Protein AF-A0A6B3CAT5-F1 (afdb_monomer)

Structure (mmCIF, N/CA/C/O backbone):
data_AF-A0A6B3CAT5-F1
#
_entry.id   AF-A0A6B3CAT5-F1
#
loop_
_atom_site.group_PDB
_atom_site.id
_atom_site.type_symbol
_atom_site.label_atom_id
_atom_site.label_alt_id
_atom_site.label_comp_id
_atom_site.label_asym_id
_atom_site.label_entity_id
_atom_site.label_seq_id
_atom_site.pdbx_PDB_ins_code
_atom_site.Cartn_x
_atom_site.Cartn_y
_atom_site.Cartn_z
_atom_site.occupancy
_atom_site.B_iso_or_equiv
_atom_site.auth_seq_id
_atom_site.auth_comp_id
_atom_site.auth_asym_id
_atom_site.auth_atom_id
_atom_site.pdbx_PDB_model_num
ATOM 1 N N . ALA A 1 1 ? 31.583 -1.227 2.357 1.00 44.66 1 ALA A N 1
ATOM 2 C CA . ALA A 1 1 ? 30.730 -2.401 2.633 1.00 44.66 1 ALA A CA 1
ATOM 3 C C . ALA A 1 1 ? 29.715 -2.520 1.503 1.00 44.66 1 ALA A C 1
ATOM 5 O O . ALA A 1 1 ? 29.149 -1.497 1.140 1.00 44.66 1 ALA A O 1
ATOM 6 N N . ARG A 1 2 ? 29.513 -3.703 0.906 1.00 48.56 2 ARG A N 1
ATOM 7 C CA . ARG A 1 2 ? 28.366 -3.919 0.008 1.00 48.56 2 ARG A CA 1
ATOM 8 C C . ARG A 1 2 ? 27.134 -4.026 0.905 1.00 48.56 2 ARG A C 1
ATOM 10 O O . ARG A 1 2 ? 26.949 -5.049 1.552 1.00 48.56 2 ARG A O 1
ATOM 17 N N . SER A 1 3 ? 26.399 -2.929 1.043 1.00 58.31 3 SER A N 1
ATOM 18 C CA . SER A 1 3 ? 25.120 -2.921 1.747 1.00 58.31 3 SER A CA 1
ATOM 19 C C . SER A 1 3 ? 24.044 -3.394 0.778 1.00 58.31 3 SER A C 1
ATOM 21 O O . SER A 1 3 ? 24.046 -2.983 -0.381 1.00 58.31 3 SER A O 1
ATOM 23 N N . VAL A 1 4 ? 23.157 -4.270 1.234 1.00 61.56 4 VAL A N 1
ATOM 24 C CA . VAL A 1 4 ? 21.958 -4.674 0.496 1.00 61.56 4 VAL A CA 1
ATOM 25 C C . VAL A 1 4 ? 20.753 -4.205 1.298 1.00 61.56 4 VAL A C 1
ATOM 27 O O . VAL A 1 4 ? 20.698 -4.404 2.510 1.00 61.56 4 VAL A O 1
ATOM 30 N N . ASN A 1 5 ? 19.807 -3.548 0.635 1.00 64.38 5 ASN A N 1
ATOM 31 C CA . ASN A 1 5 ? 18.562 -3.091 1.240 1.00 64.38 5 ASN A CA 1
ATOM 32 C C . ASN A 1 5 ? 17.428 -3.972 0.703 1.00 64.38 5 ASN A C 1
ATOM 34 O O . ASN A 1 5 ? 17.256 -4.079 -0.508 1.00 64.38 5 ASN A O 1
ATOM 38 N N . THR A 1 6 ? 16.708 -4.656 1.593 1.00 74.50 6 THR A N 1
ATOM 39 C CA . THR A 1 6 ? 15.559 -5.499 1.233 1.00 74.50 6 THR A CA 1
ATOM 40 C C . THR A 1 6 ? 14.297 -4.852 1.780 1.00 74.50 6 THR A C 1
ATOM 42 O O . THR A 1 6 ? 14.075 -4.852 2.992 1.00 74.50 6 THR A O 1
ATOM 45 N N . L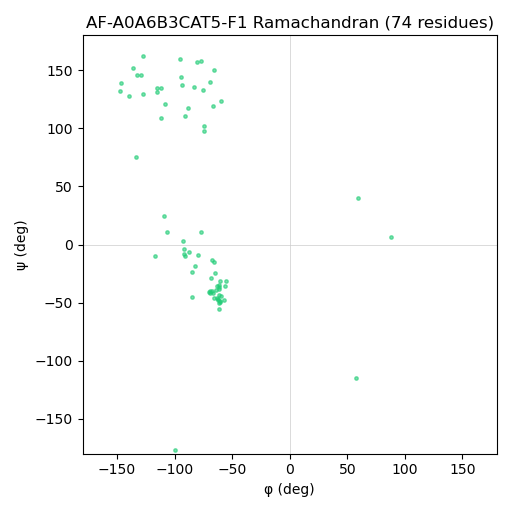EU A 1 7 ? 13.468 -4.304 0.891 1.00 80.44 7 LEU A N 1
ATOM 46 C CA . LEU A 1 7 ? 12.182 -3.737 1.279 1.00 80.44 7 LEU A CA 1
ATOM 47 C C . LEU A 1 7 ? 11.182 -4.863 1.571 1.00 80.44 7 LEU A C 1
ATOM 49 O O . LEU A 1 7 ? 11.019 -5.789 0.779 1.00 80.44 7 LEU A O 1
ATOM 53 N N . ALA A 1 8 ? 10.481 -4.751 2.697 1.00 84.88 8 ALA A N 1
ATOM 54 C CA . ALA A 1 8 ? 9.374 -5.625 3.059 1.00 84.88 8 ALA A CA 1
ATOM 55 C C . ALA A 1 8 ? 8.154 -4.790 3.460 1.00 84.88 8 ALA A C 1
ATOM 57 O O . ALA A 1 8 ? 8.289 -3.726 4.068 1.00 84.88 8 ALA A O 1
ATOM 58 N N . LEU A 1 9 ? 6.957 -5.294 3.150 1.00 88.81 9 LEU A N 1
ATOM 59 C CA . LEU A 1 9 ? 5.707 -4.691 3.598 1.00 88.81 9 LEU A CA 1
ATOM 60 C C . LEU A 1 9 ? 5.311 -5.267 4.961 1.00 88.81 9 LEU A C 1
ATOM 62 O O . LEU A 1 9 ? 5.021 -6.456 5.092 1.00 88.81 9 LEU A O 1
ATOM 66 N N . PHE A 1 10 ? 5.249 -4.403 5.968 1.00 92.12 10 PHE A N 1
ATOM 67 C CA . PHE A 1 10 ? 4.693 -4.736 7.276 1.00 92.12 10 PHE A CA 1
ATOM 68 C C . PHE A 1 10 ? 3.223 -4.328 7.338 1.00 92.12 10 PHE A C 1
ATOM 70 O O . PHE A 1 10 ? 2.829 -3.299 6.789 1.00 92.12 10 PHE A O 1
ATOM 77 N N . TYR A 1 11 ? 2.407 -5.116 8.035 1.00 95.94 11 TYR A N 1
ATOM 78 C CA . TYR A 1 11 ? 0.984 -4.836 8.211 1.00 95.94 11 TYR A CA 1
ATOM 79 C C . TYR A 1 11 ? 0.546 -5.063 9.659 1.00 95.94 11 TYR A C 1
ATOM 81 O O . TYR A 1 11 ? 1.109 -5.884 10.385 1.00 95.94 11 TYR A O 1
ATOM 89 N N . ASN A 1 12 ? -0.491 -4.335 10.075 1.00 96.38 12 ASN A N 1
ATOM 90 C CA . ASN A 1 12 ? -1.113 -4.496 11.384 1.00 96.38 12 ASN A CA 1
ATOM 91 C C . ASN A 1 12 ? -2.258 -5.520 11.289 1.00 96.38 12 ASN A C 1
ATOM 93 O O . ASN A 1 12 ? -3.286 -5.239 10.669 1.00 96.38 12 ASN A O 1
ATOM 97 N N . LYS A 1 13 ? -2.070 -6.696 11.903 1.00 97.31 13 LYS A N 1
ATOM 98 C CA . LYS A 1 13 ? -3.040 -7.807 11.889 1.00 97.31 13 LYS A CA 1
ATOM 99 C C . LYS A 1 13 ? -4.406 -7.383 12.430 1.00 97.31 13 LYS A C 1
ATOM 101 O O . LYS A 1 13 ? -5.405 -7.556 11.744 1.00 97.31 13 LYS A O 1
ATOM 106 N N . ASP A 1 14 ? -4.428 -6.708 13.578 1.00 97.56 14 ASP A N 1
ATOM 107 C CA . ASP A 1 14 ? -5.667 -6.269 14.227 1.00 97.56 14 ASP A CA 1
ATOM 108 C C . ASP A 1 14 ? -6.468 -5.296 13.354 1.00 97.56 14 ASP A C 1
ATOM 110 O O . ASP A 1 14 ? -7.699 -5.297 13.384 1.00 97.56 14 ASP A O 1
ATOM 114 N N . VAL A 1 15 ? -5.788 -4.439 12.585 1.00 96.50 15 VAL A N 1
ATOM 115 C CA . VAL A 1 15 ? -6.448 -3.497 11.665 1.00 96.50 15 VAL A CA 1
ATOM 116 C C . VAL A 1 15 ? -7.099 -4.239 10.498 1.00 96.50 15 VAL A C 1
ATOM 118 O O . VAL A 1 15 ? -8.226 -3.905 10.127 1.00 96.50 15 VAL A O 1
ATOM 121 N N . LEU A 1 16 ? -6.425 -5.249 9.938 1.00 97.00 16 LEU A N 1
ATOM 122 C CA . LEU A 1 16 ? -6.990 -6.079 8.870 1.00 97.00 16 LEU A CA 1
ATOM 123 C C . LEU A 1 16 ? -8.180 -6.903 9.369 1.00 97.00 16 LEU A C 1
ATOM 125 O O . LEU A 1 16 ? -9.239 -6.885 8.733 1.00 97.00 16 LEU A O 1
ATOM 129 N N . ASP A 1 17 ? -8.040 -7.533 10.536 1.00 97.44 17 ASP A N 1
ATOM 130 C CA . ASP A 1 17 ? -9.079 -8.363 11.149 1.00 97.44 17 ASP A CA 1
ATOM 131 C C . ASP A 1 17 ? -10.332 -7.537 11.470 1.00 97.44 17 ASP A C 1
ATOM 133 O O . ASP A 1 17 ? -11.438 -7.901 11.064 1.00 97.44 17 ASP A O 1
ATOM 137 N N . LYS A 1 18 ? -10.174 -6.360 12.096 1.00 96.38 18 LYS A N 1
ATOM 138 C CA . LYS A 1 18 ? -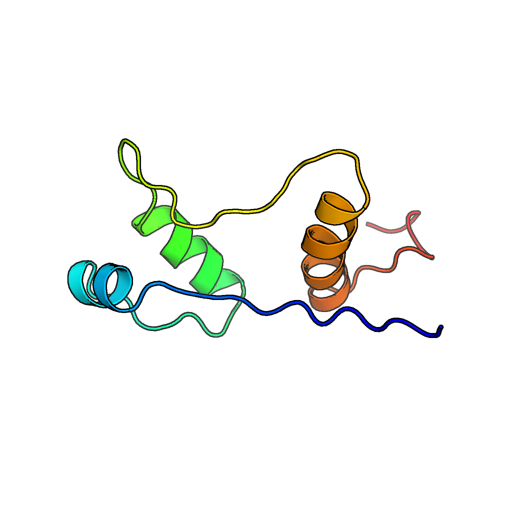11.289 -5.431 12.375 1.00 96.38 18 LYS A CA 1
ATOM 139 C C . LYS A 1 18 ? -11.998 -4.949 11.108 1.00 96.38 18 LYS A C 1
ATOM 141 O O . LYS A 1 18 ? -13.193 -4.668 11.148 1.00 96.38 18 LYS A O 1
ATOM 146 N N . ALA A 1 19 ? -11.280 -4.831 9.993 1.00 95.69 19 ALA A N 1
ATOM 147 C CA . ALA A 1 19 ? -11.843 -4.412 8.711 1.00 95.69 19 ALA A CA 1
ATOM 148 C C . ALA A 1 19 ? -12.417 -5.578 7.880 1.00 95.69 19 ALA A C 1
ATOM 150 O O . ALA A 1 19 ? -12.998 -5.330 6.812 1.00 95.69 19 ALA A O 1
ATOM 151 N N . GLY A 1 20 ? -12.236 -6.827 8.326 1.00 96.62 20 GLY A N 1
ATOM 152 C CA . GLY A 1 20 ? -12.593 -8.030 7.572 1.00 96.62 20 GLY A CA 1
ATOM 153 C C . GLY A 1 20 ? -11.863 -8.113 6.229 1.00 96.62 20 GLY A C 1
ATOM 154 O O . GLY A 1 20 ? -12.483 -8.417 5.209 1.00 96.62 20 GLY A O 1
ATOM 155 N N . VAL A 1 21 ? -10.580 -7.742 6.194 1.00 96.12 21 VAL A N 1
ATOM 156 C CA . VAL A 1 21 ? -9.745 -7.743 4.982 1.00 96.12 21 VAL A CA 1
ATOM 157 C C . VAL A 1 21 ? -8.672 -8.820 5.110 1.00 96.12 21 VAL A C 1
ATOM 159 O O . VAL A 1 21 ? -8.040 -8.945 6.151 1.00 96.12 21 VAL A O 1
ATOM 162 N N . ARG A 1 22 ? -8.460 -9.608 4.052 1.00 96.00 22 ARG A N 1
ATOM 163 C CA . ARG A 1 22 ? -7.352 -10.573 3.997 1.00 96.00 22 ARG A CA 1
ATOM 164 C C . ARG A 1 22 ? -6.037 -9.849 3.715 1.00 96.00 22 ARG A C 1
ATOM 166 O O . ARG A 1 22 ? -6.042 -8.761 3.148 1.00 96.00 22 ARG A O 1
ATOM 173 N N . VAL A 1 23 ? -4.915 -10.469 4.072 1.00 96.81 23 VAL A N 1
ATOM 174 C CA . VAL A 1 23 ? -3.590 -9.938 3.724 1.00 96.81 23 VAL A CA 1
ATOM 175 C C . VAL A 1 23 ? -3.481 -9.834 2.194 1.00 96.81 23 VAL A C 1
ATOM 177 O O . VAL A 1 23 ? -3.700 -10.846 1.526 1.00 96.81 23 VAL A O 1
ATOM 180 N N . PRO A 1 24 ? -3.185 -8.647 1.632 1.00 95.12 24 PRO A N 1
ATOM 181 C CA . PRO A 1 24 ? -3.060 -8.482 0.191 1.00 95.12 24 PRO A CA 1
ATOM 182 C C . PRO A 1 24 ? -1.807 -9.192 -0.327 1.00 95.12 24 PRO A C 1
ATOM 184 O O . PRO A 1 24 ? -0.744 -9.140 0.292 1.00 95.12 24 PRO A O 1
ATOM 187 N N . THR A 1 25 ? -1.939 -9.830 -1.483 1.00 93.56 25 THR A N 1
ATOM 188 C CA . THR A 1 25 ? -0.887 -10.597 -2.168 1.00 93.56 25 THR A CA 1
ATOM 189 C C . THR A 1 25 ? -0.524 -10.014 -3.532 1.00 93.56 25 THR A C 1
ATOM 191 O O . THR A 1 25 ? 0.480 -10.400 -4.123 1.00 93.56 25 THR A O 1
ATOM 194 N N . THR A 1 26 ? -1.308 -9.047 -4.018 1.00 90.88 26 THR A N 1
ATOM 195 C CA . THR A 1 26 ? -1.057 -8.320 -5.268 1.00 90.88 26 THR A CA 1
ATOM 196 C C . THR A 1 26 ? -1.090 -6.807 -5.055 1.00 90.88 26 THR A C 1
ATOM 198 O O . THR A 1 26 ? -1.672 -6.309 -4.089 1.00 90.88 26 THR A O 1
ATOM 201 N N . TRP A 1 27 ? -0.524 -6.044 -5.994 1.00 88.44 27 TRP A N 1
ATOM 202 C CA . TRP A 1 27 ? -0.579 -4.577 -5.956 1.00 88.44 27 TRP A CA 1
ATOM 203 C C . TRP A 1 27 ? -2.005 -4.026 -6.030 1.00 88.44 27 TRP A C 1
ATOM 205 O O . TRP A 1 27 ? -2.331 -3.056 -5.345 1.00 88.44 27 TRP A O 1
ATOM 215 N N . ALA A 1 28 ? -2.873 -4.669 -6.815 1.00 92.31 28 ALA A N 1
ATOM 216 C CA . ALA A 1 28 ? -4.285 -4.307 -6.893 1.00 92.31 28 ALA A CA 1
ATOM 217 C C . ALA A 1 28 ? -4.984 -4.508 -5.538 1.00 92.31 28 ALA A C 1
ATOM 219 O O . ALA A 1 28 ? -5.668 -3.606 -5.053 1.00 92.31 28 ALA A O 1
ATOM 220 N N . GLU A 1 29 ? -4.751 -5.649 -4.883 1.00 95.00 29 GLU A N 1
ATOM 221 C CA . GLU A 1 29 ? -5.285 -5.927 -3.545 1.00 95.00 29 GLU A CA 1
ATOM 222 C C . GLU A 1 29 ? -4.734 -4.962 -2.491 1.00 95.00 29 GLU A C 1
ATOM 224 O O . GLU A 1 29 ? -5.487 -4.511 -1.624 1.00 95.00 29 GLU A O 1
ATOM 229 N N . LEU A 1 30 ? -3.444 -4.611 -2.570 1.00 94.38 30 LEU A N 1
ATOM 230 C CA . LEU A 1 30 ? -2.824 -3.637 -1.673 1.00 94.38 30 LEU A CA 1
ATOM 231 C C . LEU A 1 30 ? -3.481 -2.263 -1.821 1.00 94.38 30 LEU A C 1
ATOM 233 O O . LEU A 1 30 ? -3.843 -1.649 -0.817 1.00 94.38 30 LEU A O 1
ATOM 237 N N . ARG A 1 31 ? -3.685 -1.796 -3.058 1.00 94.19 31 ARG A N 1
ATOM 238 C CA . ARG A 1 31 ? -4.339 -0.513 -3.349 1.00 94.19 31 ARG A CA 1
ATOM 239 C C . ARG A 1 31 ? -5.765 -0.471 -2.806 1.00 94.19 31 ARG A C 1
ATOM 241 O O . ARG A 1 31 ? -6.130 0.494 -2.130 1.00 94.19 31 ARG A O 1
ATOM 248 N N . GLU A 1 32 ? -6.561 -1.504 -3.069 1.00 97.62 32 GLU A N 1
ATOM 249 C CA . GLU A 1 32 ? -7.948 -1.567 -2.594 1.00 97.62 32 GLU A CA 1
ATOM 250 C C . GLU A 1 32 ? -8.022 -1.669 -1.064 1.00 97.62 32 GLU A C 1
ATOM 252 O O . GLU A 1 32 ? -8.803 -0.955 -0.425 1.00 97.62 32 GLU A O 1
ATOM 257 N N . THR A 1 33 ? -7.149 -2.473 -0.454 1.00 97.69 33 THR A N 1
ATOM 258 C CA . THR A 1 33 ? -7.027 -2.586 1.007 1.00 97.69 33 THR A CA 1
ATOM 259 C C . THR A 1 33 ? -6.654 -1.246 1.632 1.00 97.69 33 THR A C 1
ATOM 261 O O . THR A 1 33 ? -7.344 -0.776 2.541 1.00 97.69 33 THR A O 1
ATOM 264 N N . ALA A 1 34 ? -5.626 -0.574 1.110 1.00 96.94 34 ALA A N 1
ATOM 265 C CA . ALA A 1 34 ? -5.196 0.728 1.603 1.00 96.94 34 ALA A CA 1
ATOM 266 C C . ALA A 1 34 ? -6.321 1.770 1.486 1.00 96.94 34 ALA A C 1
ATOM 268 O O . ALA A 1 34 ? -6.620 2.483 2.446 1.00 96.94 34 ALA A O 1
ATOM 269 N N . LYS A 1 35 ? -7.022 1.811 0.346 1.00 97.50 35 LYS A N 1
ATOM 270 C CA . LYS A 1 35 ? -8.168 2.706 0.130 1.00 97.50 35 LYS A CA 1
ATOM 271 C C . LYS A 1 35 ? -9.314 2.430 1.103 1.00 97.50 35 LYS A C 1
ATOM 273 O O . LYS A 1 35 ? -9.959 3.378 1.558 1.00 97.50 35 LYS A O 1
ATOM 278 N N . LYS A 1 36 ? -9.589 1.167 1.439 1.00 97.12 36 LYS A N 1
ATOM 279 C CA . LYS A 1 36 ? -10.614 0.795 2.428 1.00 97.12 36 LYS A CA 1
ATOM 280 C C . LYS A 1 36 ? -10.232 1.241 3.843 1.00 97.12 36 LYS A C 1
ATOM 282 O O . LYS A 1 36 ? -11.097 1.726 4.570 1.00 97.12 36 LYS A O 1
ATOM 287 N N . LEU A 1 37 ? -8.958 1.110 4.210 1.00 97.44 37 LEU A N 1
ATOM 288 C CA . LEU A 1 37 ? -8.450 1.400 5.555 1.00 97.44 37 LEU A CA 1
ATOM 289 C C . LEU A 1 37 ? -8.152 2.883 5.812 1.00 97.44 37 LEU A C 1
ATOM 291 O O . LEU A 1 37 ? -8.071 3.284 6.973 1.00 97.44 37 LEU A O 1
ATOM 295 N N . THR A 1 38 ? -8.007 3.704 4.772 1.00 97.62 38 THR A N 1
ATOM 296 C CA . THR A 1 38 ? -7.779 5.149 4.926 1.00 97.62 38 THR A CA 1
ATOM 297 C C . THR A 1 38 ? -9.060 5.867 5.347 1.00 97.62 38 THR A C 1
ATOM 299 O O . THR A 1 38 ? -9.941 6.101 4.519 1.00 97.62 38 THR A O 1
ATOM 302 N N . ARG A 1 39 ? -9.196 6.222 6.627 1.00 95.69 39 ARG A N 1
ATOM 303 C CA . ARG A 1 39 ? -10.379 6.901 7.187 1.00 95.69 39 ARG A CA 1
ATOM 304 C C . ARG A 1 39 ? -9.966 7.830 8.331 1.00 95.69 39 ARG A C 1
ATOM 306 O O . ARG A 1 39 ? -9.261 7.416 9.248 1.00 95.69 39 ARG A O 1
ATOM 313 N N . GLY A 1 40 ? -10.450 9.074 8.317 1.00 95.75 40 GLY A N 1
ATOM 314 C CA . GLY A 1 40 ? -10.145 10.056 9.361 1.00 95.75 40 GLY A CA 1
ATOM 315 C C . GLY A 1 40 ? -8.638 10.292 9.495 1.00 95.75 40 GLY A C 1
ATOM 316 O O . GLY A 1 40 ? -8.012 10.791 8.569 1.00 95.75 40 GLY A O 1
ATOM 317 N N . LYS A 1 41 ? -8.063 9.922 10.646 1.00 95.62 41 LYS A N 1
ATOM 318 C CA . LYS A 1 41 ? -6.618 10.038 10.923 1.00 95.62 41 LYS A CA 1
ATOM 319 C C . LYS A 1 41 ? -5.807 8.780 10.572 1.00 95.62 41 LYS A C 1
ATOM 321 O O . LYS A 1 41 ? -4.592 8.789 10.740 1.00 95.62 41 LYS A O 1
ATOM 326 N N . GLN A 1 42 ? -6.455 7.701 10.131 1.00 95.50 42 GLN A N 1
ATOM 327 C CA . GLN A 1 42 ? -5.794 6.456 9.738 1.00 95.50 42 GLN A CA 1
ATOM 328 C C . GLN A 1 42 ? -5.515 6.450 8.233 1.00 95.50 42 GLN A C 1
ATOM 330 O O . GLN A 1 42 ? -6.402 6.773 7.442 1.00 95.50 42 GLN A O 1
ATOM 335 N N . TYR A 1 43 ? -4.321 5.999 7.849 1.00 96.44 43 TYR A N 1
ATOM 336 C CA . TYR A 1 43 ? -3.923 5.762 6.462 1.00 96.44 43 TYR A CA 1
ATOM 337 C C . TYR A 1 43 ? -3.655 4.272 6.251 1.00 96.44 43 TYR A C 1
ATOM 339 O O . TYR A 1 43 ? -3.016 3.630 7.082 1.00 96.44 43 TYR A O 1
ATOM 347 N N . GLY A 1 44 ? -4.165 3.714 5.155 1.00 96.06 44 GLY A N 1
ATOM 348 C CA . GLY A 1 44 ? -4.029 2.291 4.838 1.00 96.06 44 GLY A CA 1
ATOM 349 C C . GLY A 1 44 ? -2.684 1.888 4.226 1.00 96.06 44 GLY A C 1
ATOM 350 O O . GLY A 1 44 ? -2.418 0.699 4.090 1.00 96.06 44 GLY A O 1
ATOM 351 N N . LEU A 1 45 ? -1.851 2.862 3.862 1.00 94.50 45 LEU A N 1
ATOM 352 C CA . LEU A 1 45 ? -0.466 2.678 3.440 1.00 94.50 45 LEU A CA 1
ATOM 353 C C . LEU A 1 45 ? 0.335 3.894 3.910 1.00 94.50 45 LEU A C 1
ATOM 355 O O . LEU A 1 45 ? -0.149 5.023 3.817 1.00 94.50 45 LEU A O 1
ATOM 359 N N . ALA A 1 46 ? 1.544 3.654 4.404 1.00 90.75 46 ALA A N 1
ATOM 360 C CA . ALA A 1 46 ? 2.482 4.698 4.785 1.00 90.75 46 ALA A CA 1
ATOM 361 C C . ALA A 1 46 ? 3.818 4.429 4.097 1.00 90.75 46 ALA A C 1
ATOM 363 O O . ALA A 1 46 ? 4.334 3.315 4.168 1.00 90.75 46 ALA A O 1
ATOM 364 N N . LEU A 1 47 ? 4.348 5.459 3.445 1.00 87.62 47 LEU A N 1
ATOM 365 C CA . LEU A 1 47 ? 5.657 5.463 2.809 1.00 87.62 47 LEU A CA 1
ATOM 366 C C . LEU A 1 47 ? 6.386 6.750 3.226 1.00 87.62 47 LEU A C 1
ATOM 368 O O . LEU A 1 47 ? 5.747 7.790 3.405 1.00 87.62 47 LEU A O 1
ATOM 372 N N . SER A 1 48 ? 7.705 6.692 3.376 1.00 84.31 48 SER A N 1
ATOM 373 C CA . SER A 1 48 ? 8.558 7.865 3.304 1.00 84.31 48 SER A CA 1
ATOM 374 C C . SER A 1 48 ? 8.523 8.399 1.880 1.00 84.31 48 SER A C 1
ATOM 376 O O . SER A 1 48 ? 8.889 7.717 0.927 1.00 84.31 48 SER A O 1
ATOM 378 N N . ALA A 1 49 ? 8.059 9.635 1.755 1.00 79.31 49 ALA A N 1
ATOM 379 C CA . ALA A 1 49 ? 8.095 10.411 0.523 1.00 79.31 49 ALA A CA 1
ATOM 380 C C . ALA A 1 49 ? 9.121 11.554 0.628 1.00 79.31 49 ALA A C 1
ATOM 382 O O . ALA A 1 49 ? 8.968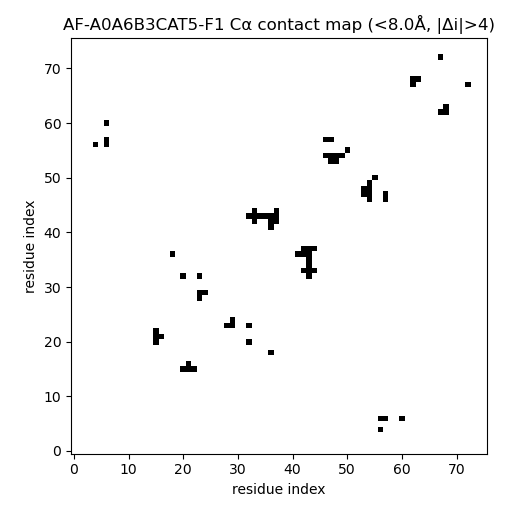 12.594 -0.011 1.00 79.31 49 ALA A O 1
ATOM 383 N N . GLY A 1 50 ? 10.131 11.398 1.494 1.00 80.25 50 GLY A N 1
ATOM 384 C CA . GLY A 1 50 ? 11.239 12.341 1.599 1.00 80.25 50 GLY A CA 1
ATOM 385 C C . GLY A 1 50 ? 12.086 12.346 0.324 1.00 80.25 50 GLY A C 1
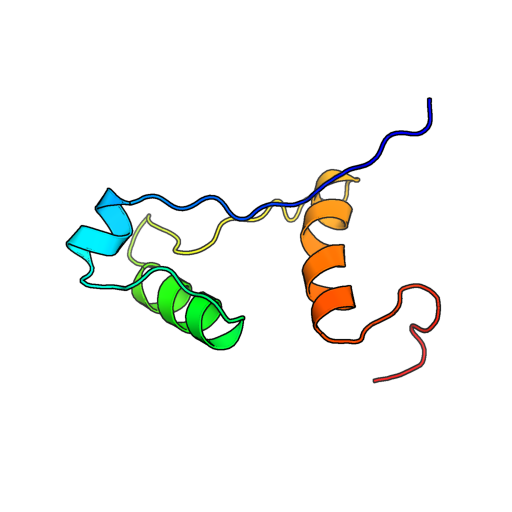ATOM 386 O O . GLY A 1 50 ? 12.210 11.332 -0.351 1.00 80.25 50 GLY A O 1
ATOM 387 N N . GLY A 1 51 ? 12.700 13.486 -0.001 1.00 77.50 51 GLY A N 1
ATOM 388 C CA . GLY A 1 51 ? 13.612 13.609 -1.149 1.00 77.50 51 GLY A CA 1
ATOM 389 C C . GLY A 1 51 ? 15.014 13.033 -0.915 1.00 77.50 51 GLY A C 1
ATOM 390 O O . GLY A 1 51 ? 15.919 13.313 -1.695 1.00 77.50 51 GLY A O 1
ATOM 391 N N . ALA A 1 52 ? 15.217 12.302 0.182 1.00 81.00 52 ALA A N 1
ATOM 392 C CA . ALA A 1 52 ? 16.479 11.659 0.519 1.00 81.00 52 ALA A CA 1
ATOM 393 C C . ALA A 1 52 ? 16.439 10.165 0.146 1.00 81.00 52 ALA A C 1
ATOM 395 O O . ALA A 1 52 ? 15.480 9.673 -0.452 1.00 81.00 52 ALA A O 1
ATOM 396 N N . GLU A 1 53 ? 17.512 9.438 0.462 1.00 76.69 53 GLU A N 1
ATOM 397 C CA . GLU A 1 53 ? 17.681 8.031 0.074 1.00 76.69 53 GLU A CA 1
ATOM 398 C C . GLU A 1 53 ? 16.521 7.128 0.527 1.00 76.69 53 GLU A C 1
ATOM 400 O O . GLU A 1 53 ? 16.171 6.164 -0.153 1.00 76.69 53 GLU A O 1
ATOM 405 N N . ASP A 1 54 ? 15.885 7.451 1.651 1.00 75.06 54 ASP A N 1
ATOM 406 C CA . ASP A 1 54 ? 14.755 6.711 2.206 1.00 75.06 54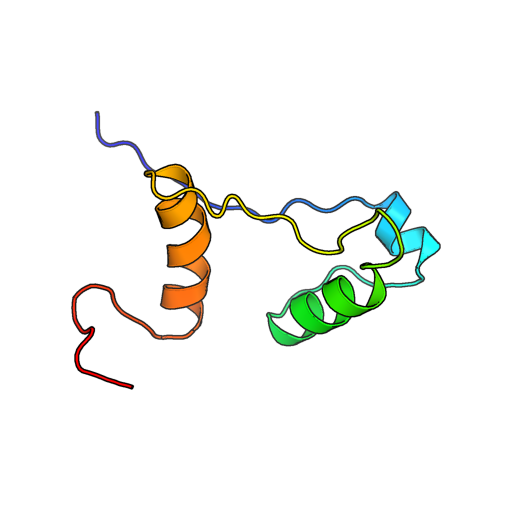 ASP A CA 1
ATOM 407 C C . ASP A 1 54 ? 13.521 6.710 1.291 1.00 75.06 54 ASP A C 1
ATOM 409 O O . ASP A 1 54 ? 12.848 5.682 1.191 1.00 75.06 54 ASP A O 1
ATOM 413 N N . GLY A 1 55 ? 13.254 7.809 0.581 1.00 80.81 55 GLY A N 1
ATOM 414 C CA . G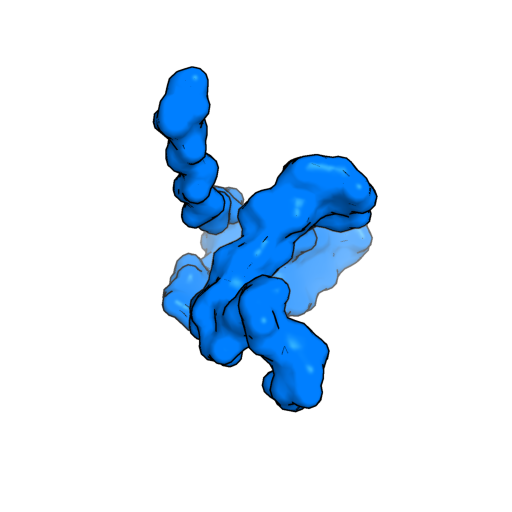LY A 1 55 ? 12.191 7.861 -0.425 1.00 80.81 55 GLY A CA 1
ATOM 415 C C . GLY A 1 55 ? 12.512 7.014 -1.657 1.00 80.81 55 GLY A C 1
ATOM 416 O O . GLY A 1 55 ? 11.651 6.286 -2.153 1.00 80.81 55 GLY A O 1
ATOM 417 N N . VAL A 1 56 ? 13.772 7.035 -2.108 1.00 82.25 56 VAL A N 1
ATOM 418 C CA . VAL A 1 56 ? 14.227 6.238 -3.260 1.00 82.25 56 VAL A CA 1
ATOM 419 C C . VAL A 1 56 ? 14.054 4.746 -2.978 1.00 82.25 56 VAL A C 1
ATOM 421 O O . VAL A 1 56 ? 13.411 4.047 -3.760 1.00 82.25 56 VAL A O 1
ATOM 424 N N . PHE A 1 57 ? 14.535 4.262 -1.828 1.00 83.00 57 PHE A N 1
ATOM 425 C CA . PHE A 1 57 ? 14.440 2.839 -1.474 1.00 83.00 57 PHE A CA 1
ATOM 426 C C . PHE A 1 57 ? 13.008 2.338 -1.275 1.00 83.00 57 PHE A C 1
ATOM 428 O O . PHE A 1 57 ? 12.755 1.141 -1.411 1.00 83.00 57 PHE A O 1
ATOM 435 N N . GLN A 1 58 ? 12.070 3.221 -0.935 1.00 85.38 58 GLN A N 1
ATOM 436 C CA . GLN A 1 58 ? 10.665 2.845 -0.826 1.00 85.38 58 GLN A CA 1
ATOM 437 C C . GLN A 1 58 ? 9.919 2.895 -2.155 1.00 85.38 58 GLN A C 1
ATOM 439 O O . GLN A 1 58 ? 8.925 2.187 -2.295 1.00 85.38 58 GLN A O 1
ATOM 444 N N . PHE A 1 59 ? 10.391 3.678 -3.126 1.00 84.75 59 PHE A N 1
ATOM 445 C CA . PHE A 1 59 ? 9.791 3.764 -4.453 1.00 84.75 59 PHE A CA 1
ATOM 446 C C . PHE A 1 59 ? 10.288 2.669 -5.407 1.00 84.75 59 PHE A C 1
ATOM 448 O O . PHE A 1 59 ? 9.470 2.040 -6.083 1.00 84.75 59 PHE A O 1
ATOM 455 N N . THR A 1 60 ? 11.600 2.407 -5.456 1.00 86.31 60 THR A N 1
ATOM 456 C CA . THR A 1 60 ? 12.196 1.538 -6.489 1.00 86.31 60 THR A CA 1
ATOM 457 C C . THR A 1 60 ? 11.594 0.131 -6.566 1.00 86.31 60 THR A C 1
ATOM 459 O O . THR A 1 60 ? 11.381 -0.338 -7.684 1.00 86.31 60 THR A O 1
ATOM 462 N N . PRO A 1 61 ? 11.184 -0.541 -5.468 1.00 84.69 61 PRO A N 1
ATOM 463 C CA . PRO A 1 61 ? 10.584 -1.869 -5.586 1.00 84.69 61 PRO A CA 1
ATOM 464 C C . PRO A 1 61 ? 9.213 -1.852 -6.263 1.00 84.69 61 PRO A C 1
ATOM 466 O O . PRO A 1 61 ? 8.866 -2.827 -6.927 1.00 84.69 61 PRO A O 1
ATOM 469 N N . PHE A 1 62 ? 8.447 -0.761 -6.144 1.00 84.44 62 PHE A N 1
ATOM 470 C CA . PHE A 1 62 ? 7.189 -0.604 -6.880 1.00 84.44 62 PHE A CA 1
ATOM 471 C C . PHE A 1 62 ? 7.444 -0.399 -8.375 1.00 84.44 62 PHE A C 1
ATOM 473 O O . PHE A 1 62 ? 6.740 -0.995 -9.186 1.00 84.44 62 PHE A O 1
ATOM 480 N N . MET A 1 63 ? 8.459 0.395 -8.732 1.00 86.06 63 MET A N 1
ATOM 481 C CA . MET A 1 63 ? 8.866 0.619 -10.122 1.00 86.06 63 MET A CA 1
ATOM 482 C C . MET A 1 63 ? 9.322 -0.687 -10.785 1.00 86.06 63 MET A C 1
ATOM 484 O O . MET A 1 63 ? 8.726 -1.110 -11.776 1.00 86.06 63 MET A O 1
ATOM 488 N N . TRP A 1 64 ? 10.294 -1.380 -10.184 1.00 87.19 64 TRP A N 1
ATOM 489 C CA . TRP A 1 64 ? 10.836 -2.637 -10.709 1.00 87.19 64 TRP A CA 1
ATOM 490 C C . TRP A 1 64 ? 9.787 -3.742 -10.793 1.00 87.19 64 TRP A C 1
ATOM 492 O O . TRP A 1 64 ? 9.683 -4.436 -11.802 1.00 87.19 64 TRP A O 1
ATOM 502 N N . SER A 1 65 ? 8.948 -3.888 -9.760 1.00 82.75 65 SER A N 1
ATOM 503 C CA . SER A 1 65 ? 7.889 -4.909 -9.757 1.00 82.75 65 SER A CA 1
ATOM 504 C C . SER A 1 65 ? 6.790 -4.640 -10.787 1.00 82.75 65 SER A C 1
ATOM 506 O O . SER A 1 65 ? 5.974 -5.527 -11.038 1.00 82.75 65 SER A O 1
ATOM 508 N N . ASN A 1 66 ? 6.742 -3.433 -11.354 1.00 84.31 66 ASN A N 1
ATOM 509 C CA . ASN A 1 66 ? 5.804 -3.046 -12.401 1.00 84.31 66 ASN A CA 1
ATOM 510 C C . ASN A 1 66 ? 6.473 -2.931 -13.786 1.00 84.31 66 ASN A C 1
ATOM 512 O O . ASN A 1 66 ? 5.839 -2.446 -14.718 1.00 84.31 66 ASN A O 1
ATOM 516 N N . GLY A 1 67 ? 7.722 -3.394 -13.927 1.00 87.00 67 GLY A N 1
ATOM 517 C CA . GLY A 1 67 ? 8.445 -3.456 -15.202 1.00 87.00 67 GLY A CA 1
ATOM 518 C C . GLY A 1 67 ? 9.227 -2.199 -15.586 1.00 87.00 67 GLY A C 1
ATOM 519 O O . GLY A 1 67 ? 9.737 -2.154 -16.699 1.00 87.00 67 GLY A O 1
ATOM 520 N N . GLY A 1 68 ? 9.323 -1.200 -14.703 1.00 87.06 68 GLY A N 1
ATOM 521 C CA . GLY A 1 68 ? 10.166 -0.022 -14.925 1.00 87.06 68 GLY A CA 1
ATOM 522 C C . GLY A 1 68 ? 11.638 -0.289 -14.607 1.00 87.06 68 GLY A C 1
ATOM 523 O O . GLY A 1 68 ? 11.950 -1.172 -13.803 1.00 87.06 68 GLY A O 1
ATOM 524 N N . ASP A 1 69 ? 12.523 0.511 -15.196 1.00 86.31 69 ASP A N 1
ATOM 525 C CA . ASP A 1 69 ? 13.978 0.419 -15.047 1.00 86.31 69 ASP A CA 1
ATOM 526 C C . ASP A 1 69 ? 14.571 1.834 -14.945 1.00 86.31 69 ASP A C 1
ATOM 528 O O . ASP A 1 69 ? 14.292 2.699 -15.773 1.00 86.31 69 ASP A O 1
ATOM 532 N N . GLU A 1 70 ? 15.383 2.102 -13.923 1.00 86.50 70 GLU A N 1
ATOM 533 C CA . GLU A 1 70 ? 16.029 3.405 -13.727 1.00 86.50 70 GLU A CA 1
ATOM 534 C C . GLU A 1 70 ? 17.047 3.760 -14.816 1.00 86.50 70 GLU A C 1
ATOM 536 O O . GLU A 1 70 ? 17.470 4.915 -14.904 1.00 86.50 70 GLU A O 1
ATOM 541 N N . THR A 1 71 ? 17.472 2.780 -15.612 1.00 89.25 71 THR A N 1
ATOM 542 C CA . THR A 1 71 ? 18.402 2.963 -16.727 1.00 89.25 71 THR A CA 1
ATOM 543 C C . THR A 1 71 ? 17.699 3.253 -18.053 1.00 89.25 71 THR A C 1
ATOM 545 O O . THR A 1 71 ? 18.370 3.662 -19.000 1.00 89.25 71 THR A O 1
ATOM 548 N N . ASP A 1 72 ? 16.370 3.106 -18.107 1.00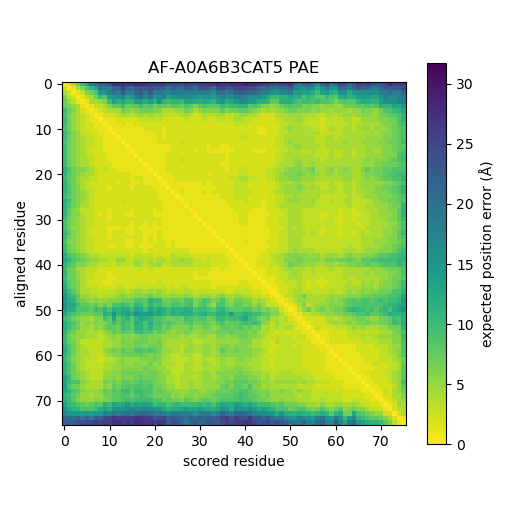 86.31 72 ASP A N 1
ATOM 549 C CA . ASP A 1 72 ? 15.525 3.363 -19.278 1.00 86.31 72 ASP A CA 1
ATOM 550 C C . ASP A 1 72 ? 14.294 4.193 -18.872 1.00 86.31 72 ASP A C 1
ATOM 552 O O . ASP A 1 72 ? 13.178 3.696 -18.721 1.00 86.31 72 ASP A O 1
ATOM 556 N N . LEU A 1 73 ? 14.523 5.489 -18.639 1.00 80.50 73 LEU A N 1
ATOM 557 C CA . LEU A 1 73 ? 13.495 6.454 -18.217 1.00 80.50 73 LEU A CA 1
ATOM 558 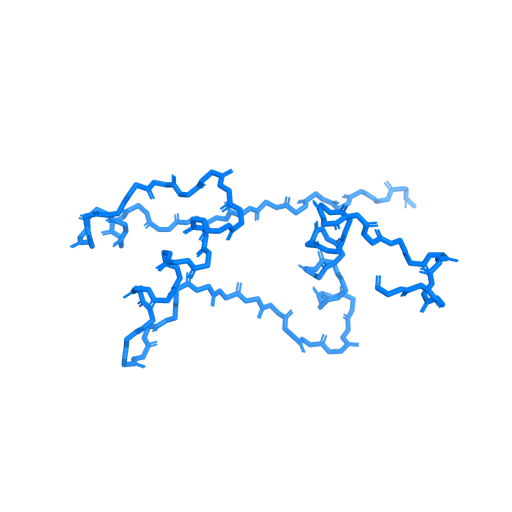C C . LEU A 1 73 ? 12.834 7.183 -19.396 1.00 80.50 73 LEU A C 1
ATOM 560 O O . LEU A 1 73 ? 12.001 8.071 -19.198 1.00 80.50 73 LEU A O 1
ATOM 564 N N . ASP A 1 74 ? 13.221 6.815 -20.615 1.00 82.81 74 ASP A N 1
ATOM 565 C CA . ASP A 1 74 ? 12.778 7.437 -21.861 1.00 82.81 74 ASP A CA 1
ATOM 566 C C . ASP A 1 74 ? 11.539 6.709 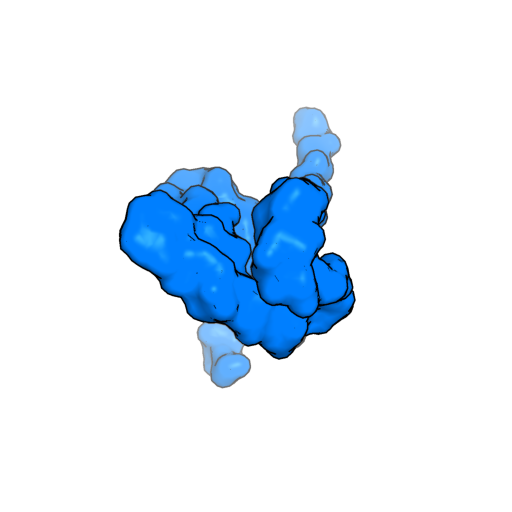-22.431 1.00 82.81 74 ASP A C 1
ATOM 568 O O . ASP A 1 74 ? 10.920 7.172 -23.396 1.00 82.81 74 ASP A O 1
ATOM 572 N N . GLY A 1 75 ? 11.183 5.565 -21.832 1.00 65.56 75 GLY A N 1
ATOM 573 C CA . GLY A 1 75 ? 10.008 4.749 -22.131 1.00 65.56 75 GLY A CA 1
ATOM 574 C C . GLY A 1 75 ? 8.795 5.042 -21.225 1.00 65.56 75 GLY A C 1
ATOM 575 O O . GLY A 1 75 ? 8.948 5.640 -20.161 1.00 65.56 75 GLY A O 1
ATOM 576 N N . PRO A 1 76 ? 7.575 4.665 -21.662 1.00 53.28 76 PRO A N 1
ATOM 577 C CA . PRO A 1 76 ? 6.318 4.957 -20.962 1.00 53.28 76 PRO A CA 1
ATOM 578 C C . PRO A 1 76 ? 6.129 4.220 -19.629 1.00 53.28 76 PRO A C 1
ATOM 580 O O . PRO A 1 76 ? 6.563 3.052 -19.521 1.00 53.28 76 PRO A O 1
#

Sequence (76 aa):
ARSVNTLALFYNKDVLDKAGVRVPTTWAELRETAKKLTRGKQYGLALSAGGAEDGVFQFTPFMWSNGGDETDLDGP

pLDDT: mean 86.82, std 11.8, range [44.66, 97.69]

Secondary structure (DSSP, 8-state):
------------HHHHHHHT-PPP-SHHHHHHHHHHH-BTTB-S------SSHHHHHHHHHHHHHTT--TT--S--

Nearest PDB structures (foldseek):
  4rk9-assembly2_B  TM=9.812E-01  e=1.325E+00  Bacillus licheniformis DSM 13 = ATCC 14580

Mean predicted aligned error: 5.65 Å

Solvent-accessible surface area (backbone atoms only — not comparable to full-atom values): 5089 Å² total; per-residue (Å²): 131,95,81,82,87,83,85,77,92,83,81,62,64,69,63,31,59,76,66,75,46,77,86,60,90,46,72,69,45,41,52,52,51,21,62,71,51,43,51,93,94,44,68,43,69,87,76,61,81,50,97,51,72,66,17,51,63,63,46,48,61,60,40,48,76,70,75,46,49,94,91,54,75,88,62,135

Foldseek 3Di:
DPDDDDDDDDDDPVLCVVLVHDDDPDPVSLVVQQVSQDDDPTGSDDAPCDPDPRNVSRVVVVQVVVPHDPVPPVDD

Radius of gyration: 14.97 Å; Cα contacts (8 Å, |Δi|>4): 39; chains: 1; bounding box: 43×24×36 Å